Protein AF-A0A7C5NFP9-F1 (afdb_monomer_lite)

Sequence (170 aa):
MIGRCTIPLIIQGKKYKFQNGNITFTDIDNKNIRIDINKIAAQIKKENIIKKTFYLGTDKYGRSVLSRLLLGVRISLLVGLIAVFISLTIGIFLGAIAGYFGGRIDDIILLLINTVWSIPTLLLVFAIVLALGRGIGIIFLAVGLTMWVDVARVIRGQVMALKEIQFVEA

Foldseek 3Di:
DWDQDDDDDPPPDWDWDDDDQWTWGQDPVRDTDTDGPVVVVVVCVVPVRPGDTQPPFADVVRHRPVVVVVVVCVLVVVLVVLLVVLLLVLLLVLLLVLQPPDDPSVVVSVVVLVVLVVDDLVVQLVVQCVVVDDDSVSNSVSSSVSNSSVSNNVSNVVSNVVVVVPDVPD

Radius of gyration: 33.02 Å; chains: 1; bounding box: 56×36×99 Å

Structure (mmCIF, N/CA/C/O backbone):
data_AF-A0A7C5NFP9-F1
#
_entry.id   AF-A0A7C5NFP9-F1
#
loop_
_atom_site.group_PDB
_atom_site.id
_atom_site.type_symbol
_atom_site.label_atom_id
_atom_site.label_alt_id
_atom_site.label_comp_id
_atom_site.label_asym_id
_atom_site.label_entity_id
_atom_site.label_seq_id
_atom_site.pdbx_PDB_ins_code
_atom_site.Cartn_x
_atom_site.Cartn_y
_atom_site.Cartn_z
_atom_site.occupancy
_atom_site.B_iso_or_equiv
_atom_site.auth_seq_id
_atom_site.auth_comp_id
_atom_site.auth_asym_id
_atom_site.auth_atom_id
_atom_site.pdbx_PDB_model_num
ATOM 1 N N . MET A 1 1 ? 30.055 9.361 -19.401 1.00 37.78 1 MET A N 1
ATOM 2 C CA . MET A 1 1 ? 30.570 8.664 -20.603 1.00 37.78 1 MET A CA 1
ATOM 3 C C . MET A 1 1 ? 29.455 8.648 -21.648 1.00 37.78 1 MET A C 1
ATOM 5 O O . MET A 1 1 ? 28.465 7.955 -21.462 1.00 37.78 1 MET A O 1
ATOM 9 N N . ILE A 1 2 ? 29.524 9.516 -22.662 1.00 38.66 2 ILE A N 1
ATOM 10 C CA . ILE A 1 2 ? 28.433 9.741 -23.629 1.00 38.66 2 ILE A CA 1
ATOM 11 C C . ILE A 1 2 ? 28.505 8.639 -24.693 1.00 38.66 2 ILE A C 1
ATOM 13 O O . ILE A 1 2 ? 29.357 8.686 -25.580 1.00 38.66 2 ILE A O 1
ATOM 17 N N . GLY A 1 3 ? 27.652 7.621 -24.571 1.00 40.84 3 GLY A N 1
ATOM 18 C CA . GLY A 1 3 ? 27.597 6.499 -25.508 1.00 40.84 3 GLY A CA 1
ATOM 19 C C . GLY A 1 3 ? 27.142 6.958 -26.893 1.00 40.84 3 GLY A C 1
ATOM 20 O O . GLY A 1 3 ? 25.962 7.231 -27.105 1.00 40.84 3 GLY A O 1
ATOM 21 N N . ARG A 1 4 ? 28.080 7.056 -27.841 1.00 38.75 4 ARG A N 1
ATOM 22 C CA . ARG A 1 4 ? 27.772 7.232 -29.265 1.00 38.75 4 ARG A CA 1
ATOM 23 C C . ARG A 1 4 ? 27.335 5.877 -29.813 1.00 38.75 4 ARG A C 1
ATOM 25 O O . ARG A 1 4 ? 28.156 4.978 -29.953 1.00 38.75 4 ARG A O 1
ATOM 32 N N . CYS A 1 5 ? 26.047 5.722 -30.093 1.00 39.56 5 CYS A N 1
ATOM 33 C CA . CYS A 1 5 ? 25.535 4.527 -30.750 1.00 39.56 5 CYS A CA 1
ATOM 34 C C . CYS A 1 5 ? 25.706 4.697 -32.268 1.00 39.56 5 CYS A C 1
ATOM 36 O O . CYS A 1 5 ? 24.927 5.400 -32.908 1.00 39.56 5 CYS A O 1
ATOM 38 N N . THR A 1 6 ? 26.768 4.116 -32.828 1.00 42.84 6 THR A N 1
ATOM 39 C CA . THR A 1 6 ? 26.935 3.982 -34.281 1.00 42.84 6 THR A CA 1
ATOM 40 C C . THR A 1 6 ? 26.136 2.759 -34.718 1.00 42.84 6 THR A C 1
ATOM 42 O O . THR A 1 6 ? 26.490 1.636 -34.371 1.00 42.84 6 THR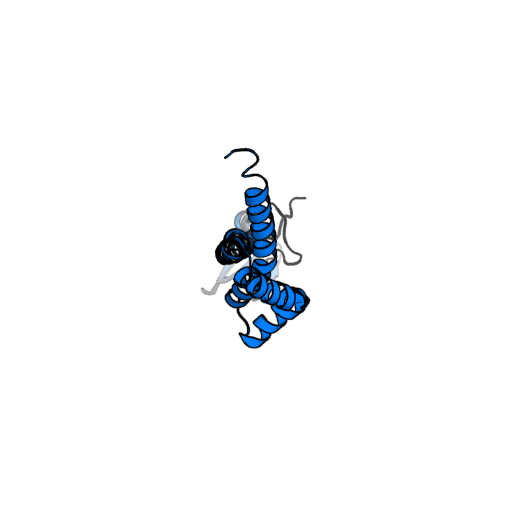 A O 1
ATOM 45 N N . ILE A 1 7 ? 25.034 2.966 -35.435 1.00 42.00 7 ILE A N 1
ATOM 46 C CA . ILE A 1 7 ? 24.223 1.874 -35.984 1.00 42.00 7 ILE A CA 1
ATOM 47 C C . ILE A 1 7 ? 24.984 1.290 -37.187 1.00 42.00 7 ILE A C 1
ATOM 49 O O . ILE A 1 7 ? 25.314 2.052 -38.099 1.00 42.00 7 ILE A O 1
ATOM 53 N N . PRO A 1 8 ? 25.288 -0.020 -37.233 1.00 36.53 8 PRO A N 1
ATOM 54 C CA . PRO A 1 8 ? 25.858 -0.627 -38.427 1.00 36.53 8 PRO A CA 1
ATOM 55 C C . PRO A 1 8 ? 24.784 -0.704 -39.522 1.00 36.53 8 PRO A C 1
ATOM 57 O O . PRO A 1 8 ? 23.728 -1.307 -39.333 1.00 36.53 8 PRO A O 1
ATOM 60 N N . LEU A 1 9 ? 25.055 -0.082 -40.671 1.00 44.88 9 LEU A N 1
ATOM 61 C CA . LEU A 1 9 ? 24.263 -0.238 -41.890 1.00 44.88 9 LEU A CA 1
ATOM 62 C C . LEU A 1 9 ? 24.316 -1.707 -42.339 1.00 44.88 9 LEU A C 1
ATOM 64 O O . LEU A 1 9 ? 25.336 -2.174 -42.842 1.00 44.88 9 LEU A O 1
ATOM 68 N N . ILE A 1 10 ? 23.211 -2.434 -42.182 1.00 40.53 10 ILE A N 1
ATOM 69 C CA . ILE A 1 10 ? 23.021 -3.749 -42.799 1.00 40.53 10 ILE A CA 1
ATOM 70 C C . ILE A 1 10 ? 22.488 -3.504 -44.216 1.00 40.53 10 ILE A C 1
ATOM 72 O O . ILE A 1 10 ? 21.288 -3.347 -44.419 1.00 40.53 10 ILE A O 1
ATOM 76 N N . ILE A 1 11 ? 23.385 -3.443 -45.203 1.00 47.38 11 ILE A N 1
ATOM 77 C CA . ILE A 1 11 ? 23.026 -3.457 -46.630 1.00 47.38 11 ILE A CA 1
ATOM 78 C C . ILE A 1 11 ? 23.101 -4.914 -47.104 1.00 47.38 11 ILE A C 1
ATOM 80 O O . ILE A 1 11 ? 24.117 -5.366 -47.624 1.00 47.38 11 ILE A O 1
ATOM 84 N N . GLN A 1 12 ? 22.036 -5.680 -46.879 1.00 38.38 12 GLN A N 1
ATOM 85 C CA . GLN A 1 12 ? 21.881 -7.035 -47.416 1.00 38.38 12 GLN A CA 1
ATOM 86 C C . GLN A 1 12 ? 21.134 -6.952 -48.757 1.00 38.38 12 GLN A C 1
ATOM 88 O O . GLN A 1 12 ? 19.958 -6.601 -48.773 1.00 38.38 12 GLN A O 1
ATOM 93 N N . GLY A 1 13 ? 21.806 -7.257 -49.879 1.00 39.75 13 GLY A N 1
ATOM 94 C CA . GLY A 1 13 ? 21.113 -7.652 -51.120 1.00 39.75 13 GLY A CA 1
ATOM 95 C C . GLY A 1 13 ? 21.582 -7.088 -52.472 1.00 39.75 13 GLY A C 1
ATOM 96 O O . GLY A 1 13 ? 21.073 -7.547 -53.490 1.00 39.75 13 GLY A O 1
ATOM 97 N N . LYS A 1 14 ? 22.534 -6.146 -52.563 1.00 45.31 14 LYS A N 1
ATOM 98 C CA . LYS A 1 14 ? 22.992 -5.614 -53.872 1.00 45.31 14 LYS A CA 1
ATOM 99 C C . LYS A 1 14 ? 24.384 -6.138 -54.255 1.00 45.31 14 LYS A C 1
ATOM 101 O O . LYS A 1 14 ? 25.349 -5.899 -53.537 1.00 45.31 14 LYS A O 1
ATOM 106 N N . LYS A 1 15 ? 24.491 -6.837 -55.398 1.00 40.06 15 LYS A N 1
ATOM 107 C CA . LYS A 1 15 ? 25.769 -7.273 -55.999 1.00 40.06 15 LYS A CA 1
ATOM 108 C C . LYS A 1 15 ? 26.547 -6.045 -56.485 1.00 40.06 15 LYS A C 1
ATOM 110 O O . LYS A 1 15 ? 26.137 -5.408 -57.448 1.00 40.06 15 LYS A O 1
ATOM 115 N N . TYR A 1 16 ? 27.664 -5.723 -55.839 1.00 49.72 16 TYR A N 1
ATOM 116 C CA . TYR A 1 16 ? 28.565 -4.644 -56.250 1.00 49.72 16 TYR A CA 1
ATOM 117 C C . TYR A 1 16 ? 29.795 -5.228 -56.958 1.00 49.72 16 TYR A C 1
ATOM 119 O O . TYR A 1 16 ? 30.395 -6.189 -56.479 1.00 49.72 16 TYR A O 1
ATOM 127 N N . LYS A 1 17 ? 30.181 -4.659 -58.107 1.00 43.09 17 LYS A N 1
ATOM 128 C CA . LYS A 1 17 ? 31.474 -4.941 -58.751 1.00 43.09 17 LYS A CA 1
ATOM 129 C C . LYS A 1 17 ? 32.427 -3.788 -58.452 1.00 43.09 17 LYS A C 1
ATOM 131 O O . LYS A 1 17 ? 32.091 -2.630 -58.691 1.00 43.09 17 LYS A O 1
ATOM 136 N N . PHE A 1 18 ? 33.594 -4.120 -57.911 1.00 42.31 18 PHE A N 1
ATOM 137 C CA . PHE A 1 18 ? 34.644 -3.166 -57.570 1.00 42.31 18 PHE A CA 1
ATOM 138 C C . PHE A 1 18 ? 35.712 -3.197 -58.669 1.00 42.31 18 PHE A C 1
ATOM 140 O O . PHE A 1 18 ? 36.353 -4.227 -58.867 1.00 42.31 18 PHE A O 1
ATOM 147 N N . GLN A 1 19 ? 35.890 -2.098 -59.401 1.00 43.91 19 GLN A N 1
ATOM 148 C CA . GLN A 1 19 ? 36.984 -1.940 -60.367 1.00 43.91 19 GLN A CA 1
ATOM 149 C C . GLN A 1 19 ? 37.530 -0.510 -60.298 1.00 43.91 19 GLN A C 1
ATOM 151 O O . GLN A 1 19 ? 36.766 0.449 -60.388 1.00 43.91 19 GLN A O 1
ATOM 156 N N . ASN A 1 20 ? 38.852 -0.385 -60.127 1.00 37.66 20 ASN A N 1
ATOM 157 C CA . ASN A 1 20 ? 39.627 0.864 -60.182 1.00 37.66 20 ASN A CA 1
ATOM 158 C C . ASN A 1 20 ? 38.979 2.083 -59.492 1.00 37.66 20 ASN A C 1
ATOM 160 O O . ASN A 1 20 ? 38.820 3.136 -60.100 1.00 37.66 20 ASN A O 1
ATOM 164 N N . GLY A 1 21 ? 38.602 1.949 -58.216 1.00 50.16 21 GLY A N 1
ATOM 165 C CA . GLY A 1 21 ? 38.171 3.095 -57.402 1.00 50.16 21 GLY A CA 1
ATOM 166 C C . GLY A 1 21 ? 36.740 3.591 -57.646 1.00 50.16 21 GLY A C 1
ATOM 167 O O . GLY A 1 21 ? 36.345 4.576 -57.028 1.00 50.16 21 GLY A O 1
ATOM 168 N N . ASN A 1 22 ? 35.945 2.890 -58.463 1.00 42.41 22 ASN A N 1
ATOM 169 C CA . ASN A 1 22 ? 34.547 3.224 -58.741 1.00 42.41 22 ASN A CA 1
ATOM 170 C C . ASN A 1 22 ? 33.619 2.050 -58.407 1.00 42.41 22 ASN A C 1
ATOM 172 O O . ASN A 1 22 ? 33.914 0.898 -58.734 1.00 42.41 22 ASN A O 1
ATOM 176 N N . ILE A 1 23 ? 32.471 2.340 -57.783 1.00 53.09 23 ILE A N 1
ATOM 177 C CA . ILE A 1 23 ? 31.431 1.337 -57.517 1.00 53.09 23 ILE A CA 1
ATOM 178 C C . ILE A 1 23 ? 30.304 1.547 -58.527 1.00 53.09 23 ILE A C 1
ATOM 180 O O . ILE A 1 23 ? 29.739 2.635 -58.627 1.00 53.09 23 ILE A O 1
ATOM 184 N N . THR A 1 24 ? 29.999 0.509 -59.305 1.00 50.03 24 THR A N 1
ATOM 185 C CA . THR A 1 24 ? 28.848 0.504 -60.219 1.00 50.03 24 THR A CA 1
ATOM 186 C C . THR A 1 24 ? 27.686 -0.203 -59.534 1.00 50.03 24 THR A C 1
ATOM 188 O O . THR A 1 24 ? 27.804 -1.376 -59.177 1.00 50.03 24 THR A O 1
ATOM 191 N N . PHE A 1 25 ? 26.574 0.507 -59.341 1.00 54.28 25 PHE A N 1
ATOM 192 C CA . PHE A 1 25 ? 25.314 -0.068 -58.869 1.00 54.28 25 PHE A CA 1
ATOM 193 C C . PHE A 1 25 ? 24.312 -0.085 -60.026 1.00 54.28 25 PHE A C 1
ATOM 195 O O . PHE A 1 25 ? 24.196 0.893 -60.763 1.00 54.28 25 PHE A O 1
ATOM 202 N N . THR A 1 26 ? 23.601 -1.198 -60.189 1.00 48.47 26 THR A N 1
ATOM 203 C CA . THR A 1 26 ? 22.470 -1.315 -61.116 1.00 48.47 26 THR A CA 1
ATOM 204 C C . THR A 1 26 ? 21.204 -0.920 -60.365 1.00 48.47 26 THR A C 1
ATOM 206 O O . THR A 1 26 ? 20.877 -1.515 -59.334 1.00 48.47 26 THR A O 1
ATOM 209 N N . ASP A 1 27 ? 20.546 0.138 -60.833 1.00 50.22 27 ASP A N 1
ATOM 210 C CA . ASP A 1 27 ? 19.257 0.579 -60.301 1.00 50.22 27 ASP A CA 1
ATOM 211 C C . ASP A 1 27 ? 18.111 -0.306 -60.824 1.00 50.22 27 ASP A C 1
ATOM 213 O O . ASP A 1 27 ? 18.296 -1.060 -61.782 1.00 50.22 27 ASP A O 1
ATOM 217 N N . ILE A 1 28 ? 16.930 -0.210 -60.213 1.00 57.16 28 ILE A N 1
ATOM 218 C CA . ILE A 1 28 ? 15.723 -0.975 -60.585 1.00 57.16 28 ILE A CA 1
ATOM 219 C C . ILE A 1 28 ? 15.276 -0.634 -62.026 1.00 57.16 28 ILE A C 1
ATOM 221 O O . ILE A 1 28 ? 14.697 -1.476 -62.706 1.00 57.16 28 ILE A O 1
ATOM 225 N N . ASP A 1 29 ? 15.677 0.540 -62.532 1.00 56.62 29 ASP A N 1
ATOM 226 C CA . ASP A 1 29 ? 15.489 1.006 -63.917 1.00 56.62 29 ASP A CA 1
ATOM 227 C C . ASP A 1 29 ? 16.642 0.629 -64.877 1.00 56.62 29 ASP A C 1
ATOM 229 O O . ASP A 1 29 ? 16.779 1.188 -65.965 1.00 56.62 29 ASP A O 1
ATOM 233 N N . ASN A 1 30 ? 17.518 -0.302 -64.477 1.00 50.41 30 ASN A N 1
ATOM 234 C CA . ASN A 1 30 ? 18.603 -0.867 -65.291 1.00 50.41 30 ASN A CA 1
ATOM 235 C C . ASN A 1 30 ? 19.587 0.167 -65.894 1.00 50.41 30 ASN A C 1
ATOM 237 O O . ASN A 1 30 ? 20.197 -0.058 -66.943 1.00 50.41 30 ASN A O 1
ATOM 241 N N . LYS A 1 31 ? 19.776 1.313 -65.227 1.00 50.16 31 LYS A N 1
ATOM 242 C CA . LYS A 1 31 ? 20.725 2.365 -65.626 1.00 50.16 31 LYS A CA 1
ATOM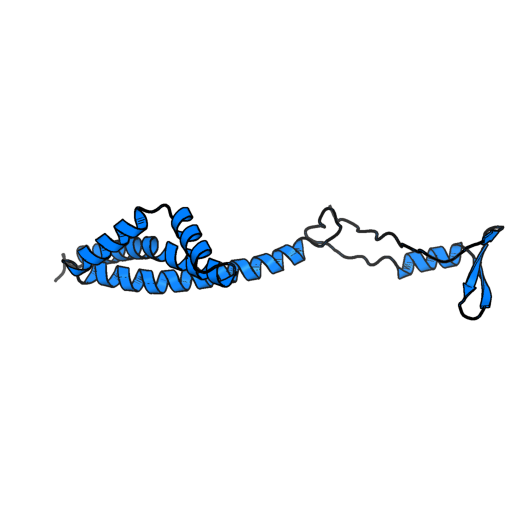 243 C C . LYS A 1 31 ? 22.021 2.237 -64.816 1.00 50.16 31 LYS A C 1
ATOM 245 O O . LYS A 1 31 ? 21.996 2.221 -63.588 1.00 50.16 31 LYS A O 1
ATOM 250 N N . ASN A 1 32 ? 23.164 2.133 -65.500 1.00 51.94 32 ASN A N 1
ATOM 251 C CA . ASN A 1 32 ? 24.480 1.999 -64.862 1.00 51.94 32 ASN A CA 1
ATOM 252 C C . ASN A 1 32 ? 25.017 3.368 -64.432 1.00 51.94 32 ASN A C 1
ATOM 254 O O . ASN A 1 32 ? 25.484 4.143 -65.268 1.00 51.94 32 ASN A O 1
ATOM 258 N N . ILE A 1 33 ? 24.987 3.655 -63.131 1.00 57.28 33 ILE A N 1
ATOM 259 C CA . ILE A 1 33 ? 25.518 4.903 -62.576 1.00 57.28 33 ILE A CA 1
ATOM 260 C C . ILE A 1 33 ? 26.899 4.619 -61.974 1.00 57.28 33 ILE A C 1
ATOM 262 O O . ILE A 1 33 ? 27.054 3.771 -61.093 1.00 57.28 33 ILE A O 1
ATOM 266 N N . ARG A 1 34 ? 27.921 5.315 -62.485 1.00 53.75 34 ARG A N 1
ATOM 267 C CA . ARG A 1 34 ? 29.295 5.304 -61.962 1.00 53.75 34 ARG A CA 1
ATOM 268 C C . ARG A 1 34 ? 29.434 6.482 -61.006 1.00 53.75 34 ARG A C 1
ATOM 270 O O . ARG A 1 34 ? 29.321 7.623 -61.442 1.00 53.75 34 ARG A O 1
ATOM 277 N N . ILE A 1 35 ? 29.638 6.214 -59.720 1.00 58.31 35 ILE A N 1
ATOM 278 C CA . ILE A 1 35 ? 29.806 7.264 -58.712 1.00 58.31 35 ILE A CA 1
ATOM 279 C C . ILE A 1 35 ? 31.122 7.017 -57.976 1.00 58.31 35 ILE A C 1
ATOM 281 O O . ILE A 1 35 ? 31.372 5.910 -57.493 1.00 58.31 35 ILE A O 1
ATOM 285 N N . ASP A 1 36 ? 31.944 8.061 -57.897 1.00 55.56 36 ASP A N 1
ATOM 286 C CA . ASP A 1 36 ? 33.183 8.093 -57.123 1.00 55.56 36 ASP A CA 1
ATOM 287 C C . ASP A 1 36 ? 32.938 7.719 -55.653 1.00 55.56 36 ASP A C 1
ATOM 289 O O . ASP A 1 36 ? 32.069 8.289 -54.978 1.00 55.56 36 ASP A O 1
ATOM 293 N N . ILE A 1 37 ? 33.762 6.806 -55.130 1.00 57.41 37 ILE A N 1
ATOM 294 C CA . ILE A 1 37 ? 33.688 6.290 -53.750 1.00 57.41 37 ILE A CA 1
ATOM 295 C C . ILE A 1 37 ? 33.745 7.426 -52.721 1.00 57.41 37 ILE A C 1
ATOM 297 O O . ILE A 1 37 ? 33.044 7.390 -51.708 1.00 57.41 37 ILE A O 1
ATOM 301 N N . ASN A 1 38 ? 34.514 8.477 -53.011 1.00 58.78 38 ASN A N 1
ATOM 302 C CA . ASN A 1 38 ? 34.683 9.624 -52.121 1.00 58.78 38 ASN A CA 1
ATOM 303 C C . ASN A 1 38 ? 33.391 10.439 -51.951 1.00 58.78 38 ASN A C 1
ATOM 305 O O . ASN A 1 38 ? 33.126 10.957 -50.865 1.00 58.78 38 ASN A O 1
ATOM 309 N N . LYS A 1 39 ? 32.549 10.515 -52.992 1.00 60.28 39 LYS A N 1
ATOM 310 C CA . LYS A 1 39 ? 31.296 11.282 -52.964 1.00 60.28 39 LYS A CA 1
ATOM 311 C C . LYS A 1 39 ? 30.209 10.537 -52.186 1.00 60.28 39 LYS A C 1
ATOM 313 O O . LYS A 1 39 ? 29.524 11.139 -51.363 1.00 60.28 39 LYS A O 1
ATOM 318 N N . ILE A 1 40 ? 30.128 9.214 -52.358 1.00 61.78 40 ILE A N 1
ATOM 319 C CA . ILE A 1 40 ? 29.225 8.350 -51.581 1.00 61.78 40 ILE A CA 1
ATOM 320 C C . ILE A 1 40 ? 29.660 8.292 -50.111 1.00 61.78 40 ILE A C 1
ATOM 322 O O . ILE A 1 40 ? 28.823 8.431 -49.222 1.00 61.78 40 ILE A O 1
ATOM 326 N N . ALA A 1 41 ? 30.959 8.147 -49.833 1.00 60.75 41 ALA A N 1
ATOM 327 C CA . ALA A 1 41 ? 31.476 8.116 -48.464 1.00 60.75 41 ALA A CA 1
ATOM 328 C C . ALA A 1 41 ? 31.186 9.426 -47.709 1.00 60.75 41 ALA A C 1
ATOM 330 O O . ALA A 1 41 ? 30.787 9.396 -46.541 1.00 60.75 41 ALA A O 1
ATOM 331 N N . ALA A 1 42 ? 31.319 10.575 -48.381 1.00 60.03 42 ALA A N 1
ATOM 332 C CA . ALA A 1 42 ? 30.951 11.872 -47.821 1.00 60.03 42 ALA A CA 1
ATOM 333 C C . ALA A 1 42 ? 29.438 11.990 -47.563 1.00 60.03 42 ALA A C 1
ATOM 335 O O . ALA A 1 42 ? 29.032 12.521 -46.527 1.00 60.03 42 ALA A O 1
ATOM 336 N N . GLN A 1 43 ? 28.605 11.452 -48.459 1.00 60.62 43 GLN A N 1
ATOM 337 C CA . GLN A 1 43 ? 27.149 11.517 -48.339 1.00 60.62 43 GLN A CA 1
ATOM 338 C C . GLN A 1 43 ? 26.604 10.591 -47.242 1.00 60.62 43 GLN A C 1
ATOM 340 O O . GLN A 1 43 ? 25.813 11.030 -46.411 1.00 60.62 43 GLN A O 1
ATOM 345 N N . ILE A 1 44 ? 27.121 9.362 -47.122 1.00 62.44 44 ILE A N 1
ATOM 346 C CA . ILE A 1 44 ? 26.752 8.431 -46.042 1.00 62.44 44 ILE A CA 1
ATOM 347 C C . ILE A 1 44 ? 27.144 9.007 -44.676 1.00 62.44 44 ILE A C 1
ATOM 349 O O . ILE A 1 44 ? 26.355 8.949 -43.733 1.00 62.44 44 ILE A O 1
ATOM 353 N N . LYS A 1 45 ? 28.329 9.621 -44.560 1.00 58.09 45 LYS A N 1
ATOM 354 C CA . LYS A 1 45 ? 28.783 10.244 -43.307 1.00 58.09 45 LYS A CA 1
ATOM 355 C C . LYS A 1 45 ? 27.916 11.442 -42.895 1.00 58.09 45 LYS A C 1
ATOM 357 O O . LYS A 1 45 ? 27.789 11.704 -41.701 1.00 58.09 45 LYS A O 1
ATOM 362 N N . LYS A 1 46 ? 27.331 12.161 -43.860 1.00 58.22 46 LYS A N 1
ATOM 363 C CA . LYS A 1 46 ? 26.467 13.325 -43.611 1.00 58.22 46 LYS A CA 1
ATOM 364 C C . LYS A 1 46 ? 25.019 12.932 -43.302 1.00 58.22 46 LYS A C 1
ATOM 366 O O . LYS A 1 46 ? 24.419 13.540 -42.424 1.00 58.22 46 LYS A O 1
ATOM 371 N N . GLU A 1 47 ? 24.479 11.923 -43.983 1.00 58.34 47 GLU A N 1
ATOM 372 C CA . GLU A 1 47 ? 23.055 11.566 -43.899 1.00 58.34 47 GLU A CA 1
ATOM 373 C C . GLU A 1 47 ? 22.740 10.471 -42.862 1.00 58.34 47 GLU A C 1
ATOM 375 O O . GLU A 1 47 ? 21.645 10.470 -42.310 1.00 58.34 47 GLU A O 1
ATOM 380 N N . ASN A 1 48 ? 23.679 9.572 -42.526 1.00 57.31 48 ASN A N 1
ATOM 381 C CA . ASN A 1 48 ? 23.392 8.412 -41.658 1.00 57.31 48 ASN A CA 1
ATOM 382 C C . ASN A 1 48 ? 23.846 8.535 -40.191 1.00 57.31 48 ASN A C 1
ATOM 384 O O . ASN A 1 48 ? 23.661 7.599 -39.412 1.00 57.31 48 ASN A O 1
ATOM 388 N N . ILE A 1 49 ? 24.425 9.664 -39.763 1.00 56.41 49 ILE A N 1
ATOM 389 C CA . ILE A 1 49 ? 24.841 9.846 -38.360 1.00 56.41 49 ILE A CA 1
ATOM 390 C C . ILE A 1 49 ? 23.763 10.616 -37.594 1.00 56.41 49 ILE A C 1
ATOM 392 O O . ILE A 1 49 ? 23.869 11.820 -37.357 1.00 56.41 49 ILE A O 1
ATOM 396 N N . ILE A 1 50 ? 22.728 9.899 -37.157 1.00 60.19 50 ILE A N 1
ATOM 397 C CA . ILE A 1 50 ? 21.729 10.433 -36.226 1.00 60.19 50 ILE A CA 1
ATOM 398 C C . ILE A 1 50 ? 22.361 10.465 -34.828 1.00 60.19 50 ILE A C 1
ATOM 400 O O . ILE A 1 50 ? 22.433 9.453 -34.128 1.00 60.19 50 ILE A O 1
ATOM 404 N N . LYS A 1 51 ? 22.851 11.633 -34.400 1.00 57.53 51 LYS A N 1
ATOM 405 C CA . LYS A 1 51 ? 23.338 11.828 -33.027 1.00 57.53 51 LYS A CA 1
ATOM 406 C C . LYS A 1 51 ? 22.153 11.801 -32.060 1.00 57.53 51 LYS A C 1
ATOM 408 O O . LYS A 1 51 ? 21.472 12.805 -31.882 1.00 57.53 51 LYS A O 1
ATOM 413 N N . LYS A 1 52 ? 21.916 10.655 -31.418 1.00 63.38 52 LYS A N 1
ATOM 414 C CA . LYS A 1 52 ? 20.935 10.525 -30.334 1.00 63.38 52 LYS A CA 1
ATOM 415 C C . LYS A 1 52 ? 21.647 10.623 -28.987 1.00 63.38 52 LYS A C 1
ATOM 417 O O . LYS A 1 52 ? 22.498 9.797 -28.667 1.00 63.38 52 LYS A O 1
ATOM 422 N N . THR A 1 53 ? 21.327 11.656 -28.213 1.00 66.12 53 THR A N 1
ATOM 423 C CA . THR A 1 53 ? 21.897 11.865 -26.877 1.00 66.12 53 THR A CA 1
ATOM 424 C C . THR A 1 53 ? 21.158 10.992 -25.868 1.00 66.12 53 THR A C 1
ATOM 426 O O . THR A 1 53 ? 19.956 11.147 -25.661 1.00 66.12 53 THR A O 1
ATOM 429 N N . PHE A 1 54 ? 21.875 10.068 -25.229 1.00 69.06 54 PHE A N 1
ATOM 430 C CA . PHE A 1 54 ? 21.336 9.214 -24.173 1.00 69.06 54 PHE A CA 1
ATOM 431 C C . PHE A 1 54 ? 21.831 9.707 -22.810 1.00 69.06 54 PHE A C 1
ATOM 433 O O . PHE A 1 54 ? 22.957 9.409 -22.421 1.00 69.06 54 PHE A O 1
ATOM 440 N N . TYR A 1 55 ? 20.992 10.448 -22.080 1.00 69.06 55 TYR A N 1
ATOM 441 C CA . TYR A 1 55 ? 21.353 11.036 -20.779 1.00 69.06 55 TYR A CA 1
ATOM 442 C C . TYR A 1 55 ? 21.763 9.994 -19.725 1.00 69.06 55 TYR A C 1
ATOM 444 O O . TYR A 1 55 ? 22.760 10.182 -19.041 1.00 69.06 55 TYR A O 1
ATOM 452 N N . LEU A 1 56 ? 21.037 8.873 -19.636 1.00 75.62 56 LEU A N 1
ATOM 453 C CA . LEU A 1 56 ? 21.365 7.744 -18.746 1.00 75.62 56 LEU A CA 1
ATOM 454 C C . LEU A 1 56 ? 22.103 6.600 -19.466 1.00 75.62 56 LEU A C 1
ATOM 456 O O . LEU A 1 56 ? 22.221 5.500 -18.937 1.00 75.62 56 LEU A O 1
ATOM 460 N N . GLY A 1 57 ? 22.581 6.839 -20.690 1.00 77.94 57 GLY A N 1
ATOM 461 C CA . GLY A 1 57 ? 23.208 5.808 -21.512 1.00 77.94 57 GLY A CA 1
ATOM 462 C C . GLY A 1 57 ? 22.225 4.802 -22.125 1.00 77.94 57 GLY A C 1
ATOM 463 O O . GLY A 1 57 ? 20.997 4.977 -22.125 1.00 77.94 57 GLY A O 1
ATOM 464 N N . THR A 1 58 ? 22.800 3.755 -22.710 1.00 79.06 58 THR A N 1
ATOM 465 C CA . THR A 1 58 ? 22.088 2.681 -23.404 1.00 79.06 58 THR A CA 1
ATOM 466 C C . THR A 1 58 ? 22.320 1.343 -22.720 1.00 79.06 58 THR A C 1
ATOM 468 O O . THR A 1 58 ? 23.397 1.091 -22.190 1.00 79.06 58 THR A O 1
ATOM 471 N N . ASP A 1 59 ? 21.320 0.468 -22.784 1.00 79.88 59 ASP A N 1
ATOM 472 C CA . ASP A 1 59 ? 21.448 -0.943 -22.414 1.00 79.88 59 ASP A CA 1
ATOM 473 C C . ASP A 1 59 ? 22.492 -1.642 -23.317 1.00 79.88 59 ASP A C 1
ATOM 475 O O . ASP A 1 59 ? 22.875 -1.102 -24.361 1.00 79.88 59 ASP A O 1
ATOM 479 N N . LYS A 1 60 ? 22.896 -2.875 -22.981 1.00 73.50 60 LYS A N 1
ATOM 480 C CA . LYS A 1 60 ? 23.827 -3.707 -23.777 1.00 73.50 60 LYS A CA 1
ATOM 481 C C . LYS A 1 60 ? 23.386 -3.872 -25.240 1.00 73.50 60 LYS A C 1
ATOM 483 O O . LYS A 1 60 ? 24.201 -4.132 -26.115 1.00 73.50 60 LYS A O 1
ATOM 488 N N . TYR A 1 61 ? 22.095 -3.668 -25.497 1.00 73.50 61 TYR A N 1
ATOM 489 C CA . TYR A 1 61 ? 21.444 -3.740 -26.805 1.00 73.50 61 TYR A CA 1
ATOM 490 C C . TYR A 1 61 ? 21.178 -2.367 -27.458 1.00 73.50 61 TYR A C 1
ATOM 492 O O . TYR A 1 61 ? 20.357 -2.274 -28.366 1.00 73.50 61 TYR A O 1
ATOM 500 N N . GLY A 1 62 ? 21.779 -1.273 -26.974 1.00 71.69 62 GLY A N 1
ATOM 501 C CA . GLY A 1 62 ? 21.621 0.068 -27.564 1.00 71.69 62 GLY A CA 1
ATOM 502 C C . GLY A 1 62 ? 20.282 0.767 -27.267 1.00 71.69 62 GLY A C 1
ATOM 503 O O . GLY A 1 62 ? 20.006 1.840 -27.800 1.00 71.69 62 GLY A O 1
ATOM 504 N N . ARG A 1 63 ? 19.428 0.194 -26.406 1.00 77.88 63 ARG A N 1
ATOM 505 C CA . ARG A 1 63 ? 18.120 0.772 -26.033 1.00 77.88 63 ARG A CA 1
ATOM 506 C C . ARG A 1 63 ? 18.283 1.872 -24.979 1.00 77.88 63 ARG A C 1
ATOM 508 O O . ARG A 1 63 ? 19.059 1.706 -24.044 1.00 77.88 63 ARG A O 1
ATOM 515 N N . SER A 1 64 ? 17.518 2.963 -25.074 1.00 82.88 64 SER A N 1
ATOM 516 C CA . SER A 1 64 ? 17.561 4.061 -24.093 1.00 82.88 64 SER A CA 1
ATOM 517 C 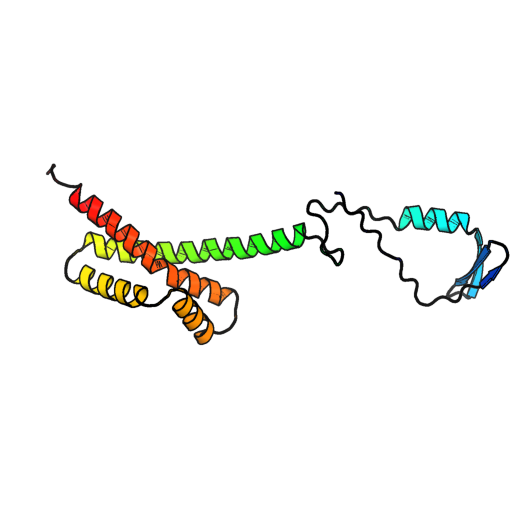C . SER A 1 64 ? 17.059 3.618 -22.716 1.00 82.88 64 SER A C 1
ATOM 519 O O . SER A 1 64 ? 15.873 3.308 -22.566 1.00 82.88 64 SER A O 1
ATOM 521 N N . VAL A 1 65 ? 17.927 3.663 -21.704 1.00 85.62 65 VAL A N 1
ATOM 522 C CA . VAL A 1 65 ? 17.572 3.315 -20.316 1.00 85.62 65 VAL A CA 1
ATOM 523 C C . VAL A 1 65 ? 16.625 4.356 -19.714 1.00 85.62 65 VAL A C 1
ATOM 525 O O . VAL A 1 65 ? 15.629 3.990 -19.096 1.00 85.62 65 VAL A O 1
ATOM 528 N N . LEU A 1 66 ? 16.866 5.646 -19.987 1.00 85.19 66 LEU A N 1
ATOM 529 C CA . LEU A 1 66 ? 16.035 6.750 -19.489 1.00 85.19 66 LEU A CA 1
ATOM 530 C C . LEU A 1 66 ? 14.548 6.576 -19.833 1.00 85.19 66 LEU A C 1
ATOM 532 O O . LEU A 1 66 ? 13.691 6.712 -18.969 1.00 85.19 66 LEU A O 1
ATOM 536 N N . SER A 1 67 ? 14.238 6.249 -21.090 1.00 85.75 67 SER A N 1
ATOM 537 C CA . SER A 1 67 ? 12.847 6.087 -21.532 1.00 85.75 67 SER A CA 1
ATOM 538 C C . SER A 1 67 ? 12.163 4.905 -20.837 1.00 85.75 67 SER A C 1
ATOM 540 O O . SER A 1 67 ? 11.017 5.029 -20.415 1.00 85.75 67 SER A O 1
ATOM 542 N N . ARG A 1 68 ? 12.877 3.786 -20.636 1.00 86.75 68 ARG A N 1
ATOM 543 C CA . ARG A 1 68 ? 12.350 2.621 -19.907 1.00 86.75 68 ARG A CA 1
ATOM 544 C C . ARG A 1 68 ? 12.074 2.960 -18.441 1.00 86.75 68 ARG A C 1
ATOM 546 O O . ARG A 1 68 ? 11.036 2.566 -17.919 1.00 86.75 68 ARG A O 1
ATOM 553 N N . LEU A 1 69 ? 12.977 3.703 -17.801 1.00 89.56 69 LEU A N 1
ATOM 554 C CA . LEU A 1 69 ? 12.810 4.134 -16.414 1.00 89.56 69 LEU A CA 1
ATOM 555 C C . LEU A 1 69 ? 11.620 5.079 -16.255 1.00 89.56 69 LEU A C 1
ATOM 557 O O . LEU A 1 69 ? 10.795 4.842 -15.385 1.00 89.56 69 LEU A O 1
ATOM 561 N N . LEU A 1 70 ? 11.476 6.090 -17.115 1.00 90.62 70 LEU A N 1
ATOM 562 C CA . LEU A 1 70 ? 10.336 7.013 -17.055 1.00 90.62 70 LEU A CA 1
ATOM 563 C C . LEU A 1 70 ? 8.993 6.287 -17.211 1.00 90.62 70 LEU A C 1
ATOM 565 O O . LEU A 1 70 ? 8.045 6.574 -16.479 1.00 90.62 70 LEU A O 1
ATOM 569 N N . LEU A 1 71 ? 8.922 5.311 -18.122 1.00 90.00 71 LEU A N 1
ATOM 570 C CA . LEU A 1 71 ? 7.730 4.479 -18.292 1.00 90.00 71 LEU A CA 1
ATOM 571 C C . LEU A 1 71 ? 7.457 3.606 -17.057 1.00 90.00 71 LEU A C 1
ATOM 573 O O . LEU A 1 71 ? 6.309 3.505 -16.630 1.00 90.00 71 LEU A O 1
ATOM 577 N N . GLY A 1 72 ? 8.498 3.021 -16.458 1.00 90.25 72 GLY A N 1
ATOM 578 C CA . GLY A 1 72 ? 8.375 2.219 -15.239 1.00 90.25 72 GLY A CA 1
ATOM 579 C C . GLY A 1 72 ? 7.939 3.041 -14.025 1.00 90.25 72 GLY A C 1
ATOM 580 O O . GLY A 1 72 ? 7.007 2.651 -13.329 1.00 90.25 72 GLY A O 1
ATOM 581 N N . VAL A 1 73 ? 8.552 4.210 -13.812 1.00 93.75 73 VAL A N 1
ATOM 582 C CA . VAL A 1 73 ? 8.239 5.113 -12.693 1.00 93.75 73 VAL A CA 1
ATOM 583 C C . VAL A 1 73 ? 6.778 5.537 -12.732 1.00 93.75 73 VAL A C 1
ATOM 585 O O . VAL A 1 73 ? 6.113 5.461 -11.707 1.00 93.75 73 VAL A O 1
ATOM 588 N N . ARG A 1 74 ? 6.244 5.923 -13.900 1.00 92.56 74 ARG A N 1
ATOM 589 C CA . ARG A 1 74 ? 4.834 6.324 -14.021 1.00 92.56 74 ARG A CA 1
ATOM 590 C C . ARG A 1 74 ? 3.885 5.234 -13.529 1.00 92.56 74 ARG A C 1
ATOM 592 O O . ARG A 1 74 ? 2.942 5.539 -12.805 1.00 92.56 74 ARG A O 1
ATOM 599 N N . ILE A 1 75 ? 4.131 3.985 -13.926 1.00 89.44 75 ILE A N 1
ATOM 600 C CA . ILE A 1 75 ? 3.297 2.854 -13.517 1.00 89.44 75 ILE A CA 1
ATOM 601 C C . ILE A 1 75 ? 3.460 2.643 -12.014 1.00 89.44 75 ILE A C 1
ATOM 603 O O . ILE A 1 75 ? 2.473 2.770 -11.300 1.00 89.44 75 ILE A O 1
ATOM 607 N N . SER A 1 76 ? 4.686 2.423 -11.525 1.00 90.31 76 SER A N 1
ATOM 608 C CA . SER A 1 76 ? 4.978 2.155 -10.107 1.00 90.31 76 SER A CA 1
ATOM 609 C C . SER A 1 76 ? 4.453 3.233 -9.156 1.00 90.31 76 SER A C 1
ATOM 611 O O . SER A 1 76 ? 3.966 2.915 -8.074 1.00 90.31 76 SER A O 1
ATOM 613 N N . LEU A 1 77 ? 4.520 4.505 -9.554 1.00 92.00 77 LEU A N 1
ATOM 614 C CA . LEU A 1 77 ? 4.050 5.619 -8.735 1.00 92.00 77 LEU A CA 1
ATOM 615 C C . LEU A 1 77 ? 2.521 5.649 -8.651 1.00 92.00 77 LEU A C 1
ATOM 617 O O . LEU A 1 77 ? 1.978 5.827 -7.565 1.00 92.00 77 LEU A O 1
ATOM 621 N N . LEU A 1 78 ? 1.827 5.403 -9.770 1.00 90.75 78 LEU A N 1
ATOM 622 C CA . LEU A 1 78 ? 0.369 5.247 -9.774 1.00 90.75 78 LEU A CA 1
ATOM 623 C C . LEU A 1 78 ? -0.069 4.055 -8.915 1.00 90.75 78 LEU A C 1
ATOM 625 O O . LEU A 1 78 ? -1.045 4.174 -8.179 1.00 90.75 78 LEU A O 1
ATOM 629 N N . VAL A 1 79 ? 0.675 2.942 -8.964 1.00 88.19 79 VAL A N 1
ATOM 630 C CA . VAL A 1 79 ? 0.414 1.764 -8.120 1.00 88.19 79 VAL A CA 1
ATOM 631 C C . VAL A 1 79 ? 0.440 2.132 -6.644 1.00 88.19 79 VAL A C 1
ATOM 633 O O . VAL A 1 79 ? -0.533 1.899 -5.930 1.00 88.19 79 VAL A O 1
ATOM 636 N N . GLY A 1 80 ? 1.565 2.692 -6.191 1.00 90.31 80 GLY A N 1
ATOM 637 C CA . GLY A 1 80 ? 1.770 3.013 -4.785 1.00 90.31 80 GLY A CA 1
ATOM 638 C C . GLY A 1 80 ? 0.752 4.033 -4.294 1.00 90.31 80 GLY A C 1
ATOM 639 O O . GLY A 1 80 ? 0.165 3.844 -3.235 1.00 90.31 80 GLY A O 1
ATOM 640 N N . LEU A 1 81 ? 0.478 5.066 -5.097 1.00 92.88 81 LEU A N 1
ATOM 641 C CA . LEU A 1 81 ? -0.473 6.115 -4.742 1.00 92.88 81 LEU A CA 1
ATOM 642 C C . LEU A 1 81 ? -1.887 5.558 -4.517 1.00 92.88 81 LEU A C 1
ATOM 644 O O . LEU A 1 81 ? -2.497 5.837 -3.489 1.00 92.88 81 LEU A O 1
ATOM 648 N N . ILE A 1 82 ? -2.397 4.747 -5.450 1.00 91.56 82 ILE A N 1
ATOM 649 C CA . ILE A 1 82 ? -3.752 4.183 -5.358 1.00 91.56 82 ILE A CA 1
ATOM 650 C C . ILE A 1 82 ? -3.844 3.175 -4.207 1.00 91.56 82 ILE A C 1
ATOM 652 O O . ILE A 1 82 ? -4.803 3.211 -3.436 1.00 91.56 82 ILE A O 1
ATOM 656 N N . ALA A 1 83 ? -2.845 2.299 -4.056 1.00 91.00 83 ALA A N 1
ATOM 657 C CA . ALA A 1 83 ? -2.822 1.308 -2.982 1.00 91.00 83 ALA A CA 1
ATOM 658 C C . ALA A 1 83 ? -2.805 1.969 -1.594 1.00 91.00 83 ALA A C 1
ATOM 660 O O . ALA A 1 83 ? -3.576 1.580 -0.715 1.00 91.00 83 ALA A O 1
ATOM 661 N N . VAL A 1 84 ? -1.972 3.000 -1.411 1.00 92.62 84 VAL A N 1
ATOM 662 C CA . VAL A 1 84 ? -1.898 3.770 -0.162 1.00 92.62 84 VAL A CA 1
ATOM 663 C C . VAL A 1 84 ? -3.194 4.529 0.089 1.00 92.62 84 VAL A C 1
ATOM 665 O O . VAL A 1 84 ? -3.664 4.538 1.220 1.00 92.62 84 VAL A O 1
ATOM 668 N N . PHE A 1 85 ? -3.809 5.115 -0.940 1.00 94.06 85 PHE A N 1
ATOM 669 C CA . PHE A 1 85 ? -5.081 5.819 -0.791 1.00 94.06 85 PHE A CA 1
ATOM 670 C C . PHE A 1 85 ? -6.184 4.896 -0.252 1.00 94.06 85 PHE A C 1
ATOM 672 O O . PHE A 1 85 ? -6.816 5.220 0.749 1.00 94.06 85 PHE A O 1
ATOM 679 N N . ILE A 1 86 ? -6.349 3.709 -0.847 1.00 91.31 86 ILE A N 1
ATOM 680 C CA . ILE A 1 86 ? -7.325 2.703 -0.394 1.00 91.31 86 ILE A CA 1
ATOM 681 C C . ILE A 1 86 ? -7.011 2.243 1.036 1.00 91.31 86 ILE A C 1
ATOM 683 O O . ILE A 1 86 ? -7.901 2.190 1.886 1.00 91.31 86 ILE A O 1
ATOM 687 N N . SER A 1 87 ? -5.738 1.940 1.307 1.00 93.75 87 SER A N 1
ATOM 688 C CA . SER A 1 87 ? -5.267 1.510 2.626 1.00 93.75 87 SER A CA 1
ATOM 689 C C . SER A 1 87 ? -5.534 2.562 3.706 1.00 93.75 87 SER A C 1
ATOM 691 O O . SER A 1 87 ? -6.026 2.228 4.781 1.00 93.75 87 SER A O 1
ATOM 693 N N . LEU A 1 88 ? -5.285 3.842 3.410 1.00 94.19 88 LEU A N 1
ATOM 694 C CA . LEU A 1 88 ? -5.561 4.955 4.316 1.00 94.19 88 LEU A CA 1
ATOM 695 C C . LEU A 1 88 ? -7.053 5.102 4.583 1.00 94.19 88 LEU A C 1
ATOM 697 O O . LEU A 1 88 ? -7.437 5.217 5.740 1.00 94.19 88 LEU A O 1
ATOM 701 N N . THR A 1 89 ? -7.900 5.067 3.552 1.00 94.62 89 THR A N 1
ATOM 702 C CA . THR A 1 89 ? -9.352 5.182 3.742 1.00 94.62 89 THR A CA 1
ATOM 703 C C . THR A 1 89 ? -9.878 4.087 4.672 1.00 94.62 89 THR A C 1
ATOM 705 O O . THR A 1 89 ? -10.584 4.386 5.632 1.00 94.62 89 THR A O 1
ATOM 708 N N . ILE A 1 90 ? -9.494 2.831 4.430 1.00 93.62 90 ILE A N 1
ATOM 709 C CA . ILE A 1 90 ? -9.937 1.681 5.232 1.00 93.62 90 ILE A CA 1
ATOM 710 C C . ILE A 1 90 ? -9.318 1.722 6.636 1.00 93.62 90 ILE A C 1
ATOM 712 O O . ILE A 1 90 ? -10.023 1.571 7.634 1.00 93.62 90 ILE A O 1
ATOM 716 N N . GLY A 1 91 ? -8.007 1.952 6.721 1.00 93.44 91 GLY A N 1
ATOM 717 C CA . GLY A 1 91 ? -7.253 1.939 7.969 1.00 93.44 91 GLY A CA 1
ATOM 718 C C . GLY A 1 91 ? -7.637 3.076 8.911 1.00 93.44 91 GLY A C 1
ATOM 719 O O . GLY A 1 91 ? -7.821 2.840 10.101 1.00 93.44 91 GLY A O 1
ATOM 720 N N . ILE A 1 92 ? -7.834 4.292 8.393 1.00 94.31 92 ILE A N 1
ATOM 721 C CA . ILE A 1 92 ? -8.308 5.428 9.194 1.00 94.31 92 ILE A CA 1
ATOM 722 C C . ILE A 1 92 ? -9.725 5.157 9.695 1.00 94.31 92 ILE A C 1
ATOM 724 O O . ILE A 1 92 ? -9.988 5.366 10.873 1.00 94.31 92 ILE A O 1
ATOM 728 N N . PHE A 1 93 ? -10.622 4.658 8.841 1.00 93.38 93 PHE A N 1
ATOM 729 C CA . PHE A 1 93 ? -12.007 4.398 9.232 1.00 93.38 93 PHE A CA 1
ATOM 730 C C . PHE A 1 93 ? -12.102 3.341 10.343 1.00 93.38 93 PHE A C 1
ATOM 732 O O . PHE A 1 93 ? -12.683 3.598 11.395 1.00 93.38 93 PHE A O 1
ATOM 739 N N . LEU A 1 94 ? -11.467 2.179 10.157 1.00 91.19 94 LEU A N 1
ATOM 740 C CA . LEU A 1 94 ? -11.458 1.101 11.155 1.00 91.19 94 LEU A CA 1
ATOM 741 C C . LEU A 1 94 ? -10.674 1.481 12.417 1.00 91.19 94 LEU A C 1
ATOM 743 O O . LEU A 1 94 ? -11.135 1.217 13.527 1.00 91.19 94 LEU A O 1
ATOM 747 N N . GLY A 1 95 ? -9.511 2.120 12.262 1.00 91.12 95 GLY A N 1
ATOM 748 C CA . GLY A 1 95 ? -8.668 2.553 13.377 1.00 91.12 95 GLY A CA 1
ATOM 749 C C . GLY A 1 95 ? -9.329 3.633 14.234 1.00 91.12 95 GLY A C 1
ATOM 750 O O . GLY A 1 95 ? -9.243 3.575 15.460 1.00 91.12 95 GLY A O 1
ATOM 751 N N . ALA A 1 96 ? -10.040 4.578 13.611 1.00 90.56 96 ALA A N 1
ATOM 752 C CA . ALA A 1 96 ? -10.787 5.609 14.324 1.00 90.56 96 ALA A CA 1
ATOM 753 C C . ALA A 1 96 ? -11.980 5.026 15.089 1.00 90.56 96 ALA A C 1
ATOM 755 O O . ALA A 1 96 ? -12.177 5.380 16.248 1.00 90.56 96 ALA A O 1
ATOM 756 N N . ILE A 1 97 ? -12.736 4.097 14.489 1.00 89.25 97 ILE A N 1
ATOM 757 C CA . ILE A 1 97 ? -13.854 3.421 15.169 1.00 89.25 97 ILE A CA 1
ATOM 758 C C . ILE A 1 97 ? -13.352 2.635 16.386 1.00 89.25 97 ILE A C 1
ATOM 760 O O . ILE A 1 97 ? -13.921 2.766 17.470 1.00 89.25 97 ILE A O 1
ATOM 764 N N . ALA A 1 98 ? -12.269 1.869 16.224 1.00 88.50 98 ALA A N 1
ATOM 765 C CA . ALA A 1 98 ? -11.653 1.102 17.305 1.00 88.50 98 ALA A CA 1
ATOM 766 C C . ALA A 1 98 ? -11.152 2.002 18.447 1.00 88.50 98 ALA A C 1
ATOM 768 O O . ALA A 1 98 ? -11.442 1.747 19.615 1.00 88.50 98 ALA A O 1
ATOM 769 N N . GLY A 1 99 ? -10.449 3.090 18.113 1.00 85.50 99 GLY A N 1
ATOM 770 C CA . GLY A 1 99 ? -9.917 4.029 19.102 1.00 85.50 99 GLY A CA 1
ATOM 771 C C . GLY A 1 99 ? -10.987 4.871 19.809 1.00 85.50 99 GLY A C 1
ATOM 772 O O . GLY A 1 99 ? -10.830 5.180 20.989 1.00 85.50 99 GLY A O 1
ATOM 773 N N . TYR A 1 100 ? -12.074 5.235 19.117 1.00 85.81 100 TYR A N 1
ATOM 774 C CA . TYR A 1 100 ? -13.116 6.113 19.659 1.00 85.81 100 TYR A CA 1
ATOM 775 C C . TYR A 1 100 ? -14.084 5.377 20.590 1.00 85.81 100 TYR A C 1
ATOM 777 O O . TYR A 1 100 ? -14.224 5.748 21.758 1.00 85.81 100 TYR A O 1
ATOM 785 N N . PHE A 1 101 ? -14.746 4.327 20.089 1.00 82.50 101 PHE A N 1
ATOM 786 C CA . PHE A 1 101 ? -15.814 3.656 20.836 1.00 82.50 101 PHE A CA 1
ATOM 787 C C . PHE A 1 101 ? -15.272 2.877 22.037 1.00 82.50 101 PHE A C 1
ATOM 789 O O . PHE A 1 101 ? -15.914 2.858 23.088 1.00 82.50 101 PHE A O 1
ATOM 796 N N . GLY A 1 102 ? -14.080 2.281 21.917 1.00 77.12 102 GLY A N 1
ATOM 797 C CA . GLY A 1 102 ? -13.541 1.383 22.939 1.00 77.12 102 GLY A CA 1
ATOM 798 C C . GLY A 1 102 ? -14.473 0.197 23.259 1.00 77.12 102 GLY A C 1
ATOM 799 O O . GLY A 1 102 ? -15.571 0.051 22.716 1.00 77.12 102 GLY A O 1
ATOM 800 N N . GLY A 1 103 ? -14.035 -0.698 24.146 1.00 84.94 103 GLY A N 1
ATOM 801 C CA . GLY A 1 103 ? -14.847 -1.834 24.604 1.00 84.94 103 GLY A CA 1
ATOM 802 C C . GLY A 1 103 ? -15.032 -2.935 23.550 1.00 84.94 103 GLY A C 1
ATOM 803 O O . GLY A 1 103 ? -14.122 -3.233 22.786 1.00 84.94 103 GLY A O 1
ATOM 804 N N . ARG A 1 104 ? -16.224 -3.551 23.485 1.00 85.12 104 ARG A N 1
ATOM 805 C CA . ARG A 1 104 ? -16.451 -4.782 22.690 1.00 85.12 104 ARG A CA 1
ATOM 806 C C . ARG A 1 104 ? -16.216 -4.615 21.183 1.00 85.12 104 ARG A C 1
ATOM 808 O O . ARG A 1 104 ? -15.887 -5.587 20.512 1.00 85.12 104 ARG A O 1
ATOM 815 N N . ILE A 1 105 ? -16.425 -3.411 20.643 1.00 85.81 105 ILE A N 1
ATOM 816 C CA . ILE A 1 105 ? -16.178 -3.118 19.220 1.00 85.81 105 ILE A CA 1
ATOM 817 C C . ILE A 1 105 ? -14.670 -3.074 18.951 1.00 85.81 105 ILE A C 1
ATOM 819 O O . ILE A 1 105 ? -14.217 -3.621 17.946 1.00 85.81 105 ILE A O 1
ATOM 823 N N . ASP A 1 106 ? -13.897 -2.485 19.867 1.00 88.56 106 ASP A N 1
ATOM 824 C CA . ASP A 1 106 ? -12.435 -2.486 19.797 1.00 88.56 106 ASP A CA 1
ATOM 825 C C . ASP A 1 106 ? -11.890 -3.918 19.862 1.00 88.56 106 ASP A C 1
ATOM 827 O O . ASP A 1 106 ? -11.093 -4.290 19.010 1.00 88.56 106 ASP A O 1
ATOM 831 N N . ASP A 1 107 ? -12.401 -4.763 20.766 1.00 89.94 107 ASP A N 1
ATOM 832 C CA . ASP A 1 107 ? -11.971 -6.166 20.889 1.00 89.94 107 ASP A CA 1
ATOM 833 C C . ASP A 1 107 ? -12.151 -6.963 19.584 1.00 89.94 107 ASP A C 1
ATOM 835 O O . ASP A 1 107 ? -11.263 -7.717 19.181 1.00 89.94 107 ASP A O 1
ATOM 839 N N . ILE A 1 108 ? -13.282 -6.782 18.888 1.00 91.88 108 ILE A N 1
ATOM 840 C CA . ILE A 1 108 ? -13.556 -7.456 17.607 1.00 91.88 108 ILE A CA 1
ATOM 841 C C . ILE A 1 108 ? -12.608 -6.951 16.512 1.00 91.88 108 ILE A C 1
ATOM 843 O O . ILE A 1 108 ? -12.070 -7.750 15.741 1.00 91.88 108 ILE A O 1
ATOM 847 N N . ILE A 1 109 ? -12.383 -5.635 16.436 1.00 90.94 109 ILE A N 1
ATOM 848 C CA . ILE A 1 109 ? -11.474 -5.050 15.442 1.00 90.94 109 ILE A CA 1
ATOM 849 C C . ILE A 1 109 ? -10.032 -5.488 15.723 1.00 90.94 109 ILE A C 1
ATOM 851 O O . ILE A 1 109 ? -9.305 -5.852 14.796 1.00 90.94 109 ILE A O 1
ATOM 855 N N . LEU A 1 110 ? -9.628 -5.518 16.993 1.00 91.56 110 LEU A N 1
ATOM 856 C CA . LEU A 1 110 ? -8.306 -5.961 17.414 1.00 91.56 110 LEU A CA 1
ATOM 857 C C . LEU A 1 110 ? -8.085 -7.441 17.115 1.00 91.56 110 LEU A C 1
ATOM 859 O O . LEU A 1 110 ? -7.001 -7.812 16.670 1.00 91.56 110 LEU A O 1
ATOM 863 N N . LEU A 1 111 ? -9.107 -8.275 17.323 1.00 93.69 111 LEU A N 1
ATOM 864 C CA . LEU A 1 111 ? -9.070 -9.684 16.952 1.00 93.69 111 LEU A CA 1
ATOM 865 C C . LEU A 1 111 ? -8.811 -9.831 15.453 1.00 93.69 111 LEU A C 1
ATOM 867 O O . LEU A 1 111 ? -7.888 -10.542 15.065 1.00 93.69 111 LEU A O 1
ATOM 871 N N . LEU A 1 112 ? -9.562 -9.111 14.618 1.00 92.94 112 LEU A N 1
ATOM 872 C CA . LEU A 1 112 ? -9.406 -9.169 13.166 1.00 92.94 112 LEU A CA 1
ATOM 873 C C . LEU A 1 112 ? -8.010 -8.695 12.729 1.00 92.94 112 LEU A C 1
ATOM 875 O O . LEU A 1 112 ? -7.346 -9.375 11.946 1.00 92.94 112 LEU A O 1
ATOM 879 N N . ILE A 1 113 ? -7.527 -7.580 13.287 1.00 92.69 113 ILE A N 1
ATOM 880 C CA . ILE A 1 113 ? -6.168 -7.067 13.057 1.00 92.69 113 ILE A CA 1
ATOM 881 C C . ILE A 1 113 ? -5.121 -8.110 13.452 1.00 92.69 113 ILE A C 1
ATOM 883 O O . ILE A 1 113 ? -4.231 -8.409 12.661 1.00 92.69 113 ILE A O 1
ATOM 887 N N . ASN A 1 114 ? -5.222 -8.689 14.648 1.00 93.19 114 ASN A N 1
ATOM 888 C CA . ASN A 1 114 ? -4.245 -9.653 15.149 1.00 93.19 114 ASN A CA 1
ATOM 889 C C . ASN A 1 114 ? -4.267 -10.964 14.352 1.00 93.19 114 ASN A C 1
ATOM 891 O O . ASN A 1 114 ? -3.205 -11.532 14.103 1.00 93.19 114 ASN A O 1
ATOM 895 N N . THR A 1 115 ? -5.437 -11.415 13.887 1.00 94.06 115 THR A N 1
ATOM 896 C CA . THR A 1 115 ? -5.554 -12.568 12.985 1.00 94.06 115 THR A CA 1
ATOM 897 C C . THR A 1 115 ? -4.829 -12.311 11.670 1.00 94.06 115 THR A C 1
ATOM 899 O O . THR A 1 115 ? -4.007 -13.131 11.268 1.00 94.06 115 THR A O 1
ATOM 902 N N . VAL A 1 116 ? -5.065 -11.172 11.014 1.00 92.06 116 VAL A N 1
ATOM 903 C CA . VAL A 1 116 ? -4.388 -10.865 9.743 1.00 92.06 116 VAL A CA 1
ATOM 904 C C . VAL A 1 116 ? -2.886 -10.656 9.956 1.00 92.06 116 VAL A C 1
ATOM 906 O O . VAL A 1 116 ? -2.086 -11.160 9.176 1.00 92.06 116 VAL A O 1
ATOM 909 N N . TRP A 1 117 ? -2.492 -9.983 11.039 1.00 91.75 117 TRP A N 1
ATOM 910 C CA . TRP A 1 117 ? -1.088 -9.691 11.349 1.00 91.75 117 TRP A CA 1
ATOM 911 C C . TRP A 1 117 ? -0.274 -10.930 11.748 1.00 91.75 117 TRP A C 1
ATOM 913 O O . TRP A 1 117 ? 0.947 -10.934 11.619 1.00 91.75 117 TRP A O 1
ATOM 923 N N . SER A 1 118 ? -0.937 -12.000 12.199 1.00 93.38 118 SER A N 1
ATOM 924 C CA . SER A 1 118 ? -0.281 -13.289 12.456 1.00 93.38 118 SER A CA 1
ATOM 925 C C . SER A 1 118 ? 0.212 -13.977 11.176 1.00 93.38 118 SER A C 1
ATOM 927 O O . SER A 1 118 ? 1.097 -14.832 11.233 1.00 93.38 118 SER A O 1
ATOM 929 N N . ILE A 1 119 ? -0.335 -13.595 10.016 1.00 93.69 119 ILE A N 1
ATOM 930 C CA . ILE A 1 119 ? 0.040 -14.140 8.715 1.00 93.69 119 ILE A CA 1
ATOM 931 C C . ILE A 1 119 ? 1.173 -13.283 8.133 1.00 93.69 119 ILE A C 1
ATOM 933 O O . ILE A 1 119 ? 0.997 -12.076 7.961 1.00 93.69 119 ILE A O 1
ATOM 937 N N . PRO A 1 120 ? 2.322 -13.875 7.753 1.00 93.25 120 PRO A N 1
ATOM 938 C CA . PRO A 1 120 ? 3.375 -13.149 7.053 1.00 93.25 120 PRO A CA 1
ATOM 939 C C . PRO A 1 120 ? 2.838 -12.432 5.806 1.00 93.25 120 PRO A C 1
ATOM 941 O O . PRO A 1 120 ? 2.275 -13.068 4.914 1.00 93.25 120 PRO A O 1
ATOM 944 N N . THR A 1 121 ? 3.057 -11.117 5.709 1.00 90.69 121 THR A N 1
ATOM 945 C CA . THR A 1 121 ? 2.477 -10.251 4.663 1.00 90.69 121 THR A CA 1
ATOM 946 C C . THR A 1 121 ? 2.725 -10.776 3.252 1.00 90.69 121 THR A C 1
ATOM 948 O O . THR A 1 121 ? 1.830 -10.754 2.411 1.00 90.69 121 THR A O 1
ATOM 951 N N . LEU A 1 122 ? 3.925 -11.310 2.996 1.00 92.44 122 LEU A N 1
ATOM 952 C CA . LEU A 1 122 ? 4.271 -11.904 1.703 1.00 92.44 122 LEU A CA 1
ATOM 953 C C . LEU A 1 122 ? 3.343 -13.069 1.342 1.00 92.44 122 LEU A C 1
ATOM 955 O O . LEU A 1 122 ? 2.890 -13.147 0.203 1.00 92.44 122 LEU A O 1
ATOM 959 N N . LEU A 1 123 ? 3.025 -13.944 2.302 1.00 94.88 123 LEU A N 1
ATOM 960 C CA . LEU A 1 123 ? 2.118 -15.071 2.079 1.00 94.88 123 LEU A CA 1
ATOM 961 C C . LEU A 1 123 ? 0.706 -14.584 1.757 1.00 94.88 123 LEU A C 1
ATOM 963 O O . LEU A 1 123 ? 0.076 -15.126 0.854 1.00 94.88 123 LEU A O 1
ATOM 967 N N . LEU A 1 124 ? 0.233 -13.538 2.438 1.00 92.50 124 LEU A N 1
ATOM 968 C CA . LEU A 1 124 ? -1.088 -12.965 2.184 1.00 92.50 124 LEU A CA 1
ATOM 969 C C . LEU A 1 124 ? -1.171 -12.327 0.788 1.00 92.50 124 LEU A C 1
ATOM 971 O O . LEU A 1 124 ? -2.117 -12.587 0.047 1.00 92.50 124 LEU A O 1
ATOM 975 N N . VAL A 1 125 ? -0.148 -11.560 0.389 1.00 92.00 125 VAL A N 1
ATOM 976 C CA . VAL A 1 125 ? -0.045 -10.997 -0.969 1.00 92.00 125 VAL A CA 1
ATOM 977 C C . VAL A 1 125 ? -0.067 -12.116 -2.010 1.00 92.00 125 VAL A C 1
ATOM 979 O O . VAL A 1 125 ? -0.832 -12.042 -2.973 1.00 92.00 125 VAL A O 1
ATOM 982 N N . PHE A 1 126 ? 0.730 -13.171 -1.818 1.00 92.75 126 PHE A N 1
ATOM 983 C CA . PHE A 1 126 ? 0.744 -14.308 -2.736 1.00 92.75 126 PHE A CA 1
ATOM 984 C C . PHE A 1 126 ? -0.603 -15.028 -2.788 1.00 92.75 126 PHE A C 1
ATOM 986 O O . PHE A 1 126 ? -1.061 -15.339 -3.883 1.00 92.75 126 PHE A O 1
ATOM 993 N N . ALA A 1 127 ? -1.264 -15.246 -1.650 1.00 93.44 127 ALA A N 1
ATOM 994 C CA . ALA A 1 127 ? -2.582 -15.870 -1.604 1.00 93.44 127 ALA A CA 1
ATOM 995 C C . ALA A 1 127 ? -3.615 -15.077 -2.421 1.00 93.44 127 ALA A C 1
ATOM 997 O O . ALA A 1 127 ? -4.330 -15.663 -3.231 1.00 93.44 127 ALA A O 1
ATOM 998 N N . ILE A 1 128 ? -3.644 -13.746 -2.283 1.00 92.56 128 ILE A N 1
ATOM 999 C CA . ILE A 1 128 ? -4.554 -12.877 -3.047 1.00 92.56 128 ILE A CA 1
ATOM 1000 C C . ILE A 1 128 ? -4.237 -12.936 -4.545 1.00 92.56 128 ILE A C 1
ATOM 1002 O O . ILE A 1 128 ? -5.141 -13.096 -5.363 1.00 92.56 128 ILE A O 1
ATOM 1006 N N . VAL A 1 129 ? -2.959 -12.835 -4.922 1.00 92.62 129 VAL A N 1
ATOM 1007 C CA . VAL A 1 129 ? -2.546 -12.884 -6.334 1.00 92.62 129 VAL A CA 1
ATOM 1008 C C . VAL A 1 129 ? -2.868 -14.244 -6.959 1.00 92.62 129 VAL A C 1
ATOM 1010 O O . VAL A 1 129 ? -3.322 -14.303 -8.098 1.00 92.62 129 VAL A O 1
ATOM 1013 N N . LEU A 1 130 ? -2.680 -15.344 -6.230 1.00 93.69 130 LEU A N 1
ATOM 1014 C CA . LEU A 1 130 ? -3.026 -16.680 -6.717 1.00 93.69 130 LEU A CA 1
ATOM 1015 C C . LEU A 1 130 ? -4.542 -16.876 -6.841 1.00 93.69 130 LEU A C 1
ATOM 1017 O O . LEU A 1 130 ? -4.986 -17.490 -7.807 1.00 93.69 130 LEU A O 1
ATOM 1021 N N . ALA A 1 131 ? -5.327 -16.330 -5.909 1.00 93.81 131 ALA A N 1
ATOM 1022 C CA . ALA A 1 131 ? -6.782 -16.449 -5.914 1.00 93.81 131 ALA A CA 1
ATOM 1023 C C . ALA A 1 131 ? -7.452 -15.619 -7.024 1.00 93.81 131 ALA A C 1
ATOM 1025 O O . ALA A 1 131 ? -8.365 -16.104 -7.687 1.00 93.81 131 ALA A O 1
ATOM 1026 N N . LEU A 1 132 ? -7.008 -14.374 -7.235 1.00 91.88 132 LEU A N 1
ATOM 1027 C CA . LEU A 1 132 ? -7.604 -13.453 -8.215 1.00 91.88 132 LEU A CA 1
ATOM 1028 C C . LEU A 1 132 ? -6.953 -13.555 -9.607 1.00 91.88 132 LEU A C 1
ATOM 1030 O O . LEU A 1 132 ? -7.513 -13.071 -10.590 1.00 91.88 132 LEU A O 1
ATOM 1034 N N . GLY A 1 133 ? -5.782 -14.186 -9.711 1.00 88.38 133 GLY A N 1
ATOM 1035 C CA . GLY A 1 133 ? -5.065 -14.402 -10.963 1.00 88.38 133 GLY A CA 1
ATOM 1036 C C . GLY A 1 133 ? -4.042 -13.313 -11.303 1.00 88.38 133 GLY A C 1
ATOM 1037 O O . GLY A 1 133 ? -3.528 -12.582 -10.457 1.00 88.38 133 GLY A O 1
ATOM 1038 N N . ARG A 1 134 ? -3.683 -13.223 -12.589 1.00 84.44 134 ARG A N 1
ATOM 1039 C CA . ARG A 1 134 ? -2.602 -12.345 -13.066 1.00 84.44 134 ARG A CA 1
ATOM 1040 C C . ARG A 1 134 ? -3.145 -11.023 -13.590 1.00 84.44 134 ARG A C 1
ATOM 1042 O O . ARG A 1 134 ? -3.944 -10.998 -14.518 1.00 84.44 134 ARG A O 1
ATOM 1049 N N . GLY A 1 135 ? -2.631 -9.920 -13.058 1.00 87.50 135 GLY A N 1
ATOM 1050 C CA . GLY A 1 135 ? -2.945 -8.585 -13.547 1.00 87.50 135 GLY A CA 1
ATOM 1051 C C . GLY A 1 135 ? -2.267 -7.513 -12.713 1.00 87.50 135 GLY A C 1
ATOM 1052 O O . GLY A 1 135 ? -2.121 -7.656 -11.502 1.00 87.50 135 GLY A O 1
ATOM 1053 N N . ILE A 1 136 ? -1.874 -6.418 -13.364 1.00 83.94 136 ILE A N 1
ATOM 1054 C CA . ILE A 1 136 ? -1.237 -5.287 -12.682 1.00 83.94 136 ILE A CA 1
ATOM 1055 C C . ILE A 1 136 ? -2.215 -4.712 -11.631 1.00 83.94 136 ILE A C 1
ATOM 1057 O O . ILE A 1 136 ? -1.827 -4.491 -10.492 1.00 83.94 136 ILE A O 1
ATOM 1061 N N . GLY A 1 137 ? -3.512 -4.639 -11.968 1.00 87.00 137 GLY A N 1
ATOM 1062 C CA . GLY A 1 137 ? -4.597 -4.241 -11.058 1.00 87.00 137 GLY A CA 1
ATOM 1063 C C . GLY A 1 137 ? -4.724 -5.079 -9.782 1.00 87.00 137 GLY A C 1
ATOM 1064 O O . GLY A 1 137 ? -4.971 -4.546 -8.705 1.00 87.00 137 GLY A O 1
ATOM 1065 N N . ILE A 1 138 ? -4.513 -6.391 -9.889 1.00 90.38 138 ILE A N 1
ATOM 1066 C CA . ILE A 1 138 ? -4.659 -7.329 -8.767 1.00 90.38 138 ILE A CA 1
ATOM 1067 C C . ILE A 1 138 ? -3.531 -7.128 -7.759 1.00 90.38 138 ILE A C 1
ATOM 1069 O O . ILE A 1 138 ? -3.768 -7.155 -6.556 1.00 90.38 138 ILE A O 1
ATOM 1073 N N . ILE A 1 139 ? -2.319 -6.847 -8.245 1.00 87.62 139 ILE A N 1
ATOM 1074 C CA . ILE A 1 139 ? -1.181 -6.510 -7.385 1.00 87.62 139 ILE A CA 1
ATOM 1075 C C . ILE A 1 139 ? -1.493 -5.240 -6.578 1.00 87.62 139 ILE A C 1
ATOM 1077 O O . ILE A 1 139 ? -1.152 -5.173 -5.400 1.00 87.62 139 ILE A O 1
ATOM 1081 N N . PHE A 1 140 ? -2.190 -4.262 -7.170 1.00 87.19 140 PHE A N 1
ATOM 1082 C CA . PHE A 1 140 ? -2.571 -3.023 -6.474 1.00 87.19 140 PHE A CA 1
ATOM 1083 C C . PHE A 1 140 ? -3.516 -3.311 -5.318 1.00 87.19 140 PHE A C 1
ATOM 1085 O O . PHE A 1 140 ? -3.304 -2.830 -4.205 1.00 87.19 140 PHE A O 1
ATOM 1092 N N . LEU A 1 141 ? -4.542 -4.117 -5.595 1.00 88.88 141 LEU A N 1
ATOM 1093 C CA . LEU A 1 141 ? -5.537 -4.495 -4.607 1.00 88.88 141 LEU A CA 1
ATOM 1094 C C . LEU A 1 141 ? -4.905 -5.332 -3.494 1.00 88.88 141 LEU A C 1
ATOM 1096 O O . LEU A 1 141 ? -5.147 -5.057 -2.326 1.00 88.88 141 LEU A O 1
ATOM 1100 N N . ALA A 1 142 ? -4.053 -6.299 -3.843 1.00 91.19 142 ALA A N 1
ATOM 1101 C CA . ALA A 1 142 ? -3.363 -7.145 -2.878 1.00 91.19 142 ALA A CA 1
ATOM 1102 C C . ALA A 1 142 ? -2.500 -6.313 -1.924 1.00 91.19 142 ALA A C 1
ATOM 1104 O O . ALA A 1 142 ? -2.651 -6.418 -0.712 1.00 91.19 142 ALA A O 1
ATOM 1105 N N . VAL A 1 143 ? -1.645 -5.435 -2.457 1.00 89.56 143 VAL A N 1
ATOM 1106 C CA . VAL A 1 143 ? -0.773 -4.594 -1.628 1.00 89.56 143 VAL A CA 1
ATOM 1107 C C . VAL A 1 143 ? -1.597 -3.616 -0.782 1.00 89.56 143 VAL A C 1
ATOM 1109 O O . VAL A 1 143 ? -1.389 -3.547 0.428 1.00 89.56 143 VAL A O 1
ATOM 1112 N N . GLY A 1 144 ? -2.593 -2.936 -1.358 1.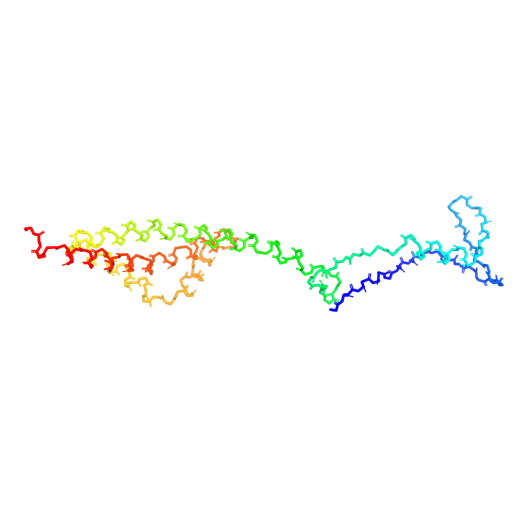00 89.44 144 GLY A N 1
ATOM 1113 C CA . GLY A 1 144 ? -3.469 -2.025 -0.609 1.00 89.44 144 GLY A CA 1
ATOM 1114 C C . GLY A 1 144 ? -4.236 -2.717 0.528 1.00 89.44 144 GLY A C 1
ATOM 1115 O O . GLY A 1 144 ? -4.257 -2.218 1.651 1.00 89.44 144 GLY A O 1
ATOM 1116 N N . LEU A 1 145 ? -4.791 -3.908 0.272 1.00 89.25 145 LEU A N 1
ATOM 1117 C CA . LEU A 1 145 ? -5.493 -4.727 1.270 1.00 89.25 145 LEU A CA 1
ATOM 1118 C C . LEU A 1 145 ? -4.568 -5.395 2.293 1.00 89.25 145 LEU A C 1
ATOM 1120 O O . LEU A 1 145 ? -5.049 -5.916 3.293 1.00 89.25 145 LEU A O 1
ATOM 1124 N N . THR A 1 146 ? -3.258 -5.401 2.079 1.00 91.12 146 THR A N 1
ATOM 1125 C CA . THR A 1 146 ? -2.315 -5.881 3.100 1.00 91.12 146 THR A CA 1
ATOM 1126 C C . THR A 1 146 ? -1.851 -4.762 4.025 1.00 91.12 146 THR A C 1
ATOM 1128 O O . THR A 1 146 ? -1.642 -5.001 5.209 1.00 91.12 146 THR A O 1
ATOM 1131 N N . MET A 1 147 ? -1.746 -3.530 3.517 1.00 91.31 147 MET A N 1
ATOM 1132 C CA . MET A 1 147 ? -1.196 -2.400 4.274 1.00 91.31 147 MET A CA 1
ATOM 1133 C C . MET A 1 147 ? -2.191 -1.748 5.246 1.00 91.31 147 MET A C 1
ATOM 1135 O O . MET A 1 147 ? -1.757 -1.050 6.162 1.00 91.31 147 MET A O 1
ATOM 1139 N N . TRP A 1 148 ? -3.506 -1.944 5.084 1.00 92.56 148 TRP A N 1
ATOM 1140 C CA . TRP A 1 148 ? -4.496 -1.253 5.931 1.00 92.56 148 TRP A CA 1
ATOM 1141 C C . TRP A 1 148 ? -4.396 -1.649 7.409 1.00 92.56 148 TRP A C 1
ATOM 1143 O O . TRP A 1 148 ? -4.745 -0.844 8.267 1.00 92.56 148 TRP A O 1
ATOM 1153 N N . VAL A 1 149 ? -3.905 -2.856 7.716 1.00 92.19 149 VAL A N 1
ATOM 1154 C CA . VAL A 1 149 ? -3.764 -3.368 9.090 1.00 92.19 149 VAL A CA 1
ATOM 1155 C C . VAL A 1 149 ? -2.752 -2.542 9.881 1.00 92.19 149 VAL A C 1
ATOM 1157 O O . VAL A 1 149 ? -3.032 -2.129 11.009 1.00 92.19 149 VAL A O 1
ATOM 1160 N N . ASP A 1 150 ? -1.600 -2.252 9.272 1.00 92.00 150 ASP A N 1
ATOM 1161 C CA . ASP A 1 150 ? -0.552 -1.438 9.890 1.00 92.00 150 ASP A CA 1
A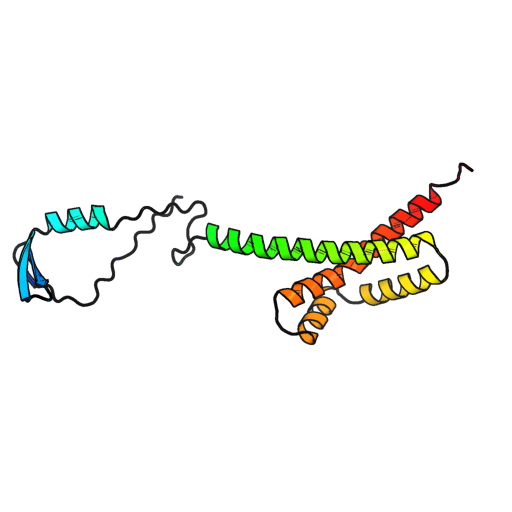TOM 1162 C C . ASP A 1 150 ? -1.052 -0.006 10.115 1.00 92.00 150 ASP A C 1
ATOM 1164 O O . ASP A 1 150 ? -0.909 0.548 11.207 1.00 92.00 150 ASP A O 1
ATOM 1168 N N . VAL A 1 151 ? -1.722 0.568 9.109 1.00 93.38 151 VAL A N 1
ATOM 1169 C CA . VAL A 1 151 ? -2.322 1.906 9.201 1.00 93.38 151 VAL A CA 1
ATOM 1170 C C . VAL A 1 151 ? -3.389 1.957 10.299 1.00 93.38 151 VAL A C 1
ATOM 1172 O O . VAL A 1 151 ? -3.363 2.864 11.128 1.00 93.38 151 VAL A O 1
ATOM 1175 N N . ALA A 1 152 ? -4.298 0.980 10.352 1.00 93.69 152 ALA A N 1
ATOM 1176 C CA . ALA A 1 152 ? -5.365 0.923 11.348 1.00 93.69 152 ALA A CA 1
ATOM 1177 C C . ALA A 1 152 ? -4.814 0.883 12.775 1.00 93.69 152 ALA A C 1
ATOM 1179 O O . ALA A 1 152 ? -5.311 1.591 13.651 1.00 93.69 152 ALA A O 1
ATOM 1180 N N . ARG A 1 153 ? -3.753 0.100 13.009 1.00 91.12 153 ARG A N 1
ATOM 1181 C CA . ARG A 1 153 ? -3.104 0.005 14.320 1.00 91.12 153 ARG A CA 1
ATOM 1182 C C . ARG A 1 153 ? -2.439 1.321 14.727 1.00 91.12 153 ARG A C 1
ATOM 1184 O O . ARG A 1 153 ? -2.576 1.726 15.881 1.00 91.12 153 ARG A O 1
ATOM 1191 N N . VAL A 1 154 ? -1.760 1.994 13.794 1.00 93.81 154 VAL A N 1
ATOM 1192 C CA . VAL A 1 154 ? -1.153 3.310 14.047 1.00 93.81 154 VAL A CA 1
ATOM 1193 C C . VAL A 1 154 ? -2.230 4.333 14.403 1.00 93.81 154 VAL A C 1
ATOM 1195 O O . VAL A 1 154 ? -2.122 4.983 15.439 1.00 93.81 154 VAL A O 1
ATOM 1198 N N . ILE A 1 155 ? -3.296 4.440 13.603 1.00 94.25 155 ILE A N 1
ATOM 1199 C CA . ILE A 1 155 ? -4.384 5.398 13.847 1.00 94.25 155 ILE A CA 1
ATOM 1200 C C . ILE A 1 155 ? -5.105 5.106 15.163 1.00 94.25 155 ILE A C 1
ATOM 1202 O O . ILE A 1 155 ? -5.340 6.032 15.932 1.00 94.25 155 ILE A O 1
ATOM 1206 N N . ARG A 1 156 ? -5.391 3.836 15.476 1.00 91.12 156 ARG A N 1
ATOM 1207 C CA . ARG A 1 156 ? -5.967 3.448 16.772 1.00 91.12 156 ARG A CA 1
ATOM 1208 C C . ARG A 1 156 ? -5.109 3.946 17.935 1.00 91.12 156 ARG A C 1
ATOM 1210 O O . ARG A 1 156 ? -5.650 4.520 18.873 1.00 91.12 156 ARG A O 1
ATOM 1217 N N . GLY A 1 157 ? -3.787 3.767 17.860 1.00 90.62 157 GLY A N 1
ATOM 1218 C CA . GLY A 1 157 ? -2.857 4.265 18.877 1.00 90.62 157 GLY A CA 1
ATOM 1219 C C . GLY A 1 157 ? -2.890 5.789 19.017 1.00 90.62 157 GLY A C 1
ATOM 1220 O O . GLY A 1 157 ? -2.918 6.295 20.133 1.00 90.62 157 GLY A O 1
ATOM 1221 N N . GLN A 1 158 ? -2.967 6.517 17.898 1.00 92.12 158 GLN A N 1
ATOM 1222 C CA . GLN A 1 158 ? -3.104 7.978 17.910 1.00 92.12 158 GLN A CA 1
ATOM 1223 C C . GLN A 1 158 ? -4.424 8.428 18.545 1.00 92.12 158 GLN A C 1
ATOM 1225 O O . GLN A 1 158 ? -4.428 9.350 19.352 1.00 92.12 158 GLN A O 1
ATOM 1230 N N . VAL A 1 159 ? -5.540 7.769 18.221 1.00 90.12 159 VAL A N 1
ATOM 1231 C CA . VAL A 1 159 ? -6.861 8.108 18.773 1.00 90.12 159 VAL A CA 1
ATOM 1232 C C . VAL A 1 159 ? -6.945 7.781 20.264 1.00 90.12 159 VAL A C 1
ATOM 1234 O O . VAL A 1 159 ? -7.469 8.587 21.026 1.00 90.12 159 VAL A O 1
ATOM 1237 N N . MET A 1 160 ? -6.395 6.643 20.698 1.00 87.00 160 MET A N 1
ATOM 1238 C CA . MET A 1 160 ? -6.313 6.295 22.120 1.00 87.00 160 MET A CA 1
ATOM 1239 C C . MET A 1 160 ? -5.457 7.295 22.899 1.00 87.00 160 MET A C 1
ATOM 1241 O O . MET A 1 160 ? -5.898 7.780 23.935 1.00 87.00 160 MET A O 1
ATOM 1245 N N . ALA A 1 161 ? -4.289 7.672 22.367 1.00 87.25 161 ALA A N 1
ATOM 1246 C CA . ALA A 1 161 ? -3.457 8.707 22.972 1.00 87.25 161 ALA A CA 1
ATOM 1247 C C . ALA A 1 161 ? -4.216 10.038 23.075 1.00 87.25 161 ALA A C 1
ATOM 1249 O O . ALA A 1 161 ? -4.233 10.655 24.132 1.00 87.25 161 ALA A O 1
ATOM 1250 N N . LEU A 1 162 ? -4.915 10.461 22.016 1.00 86.56 162 LEU A N 1
ATOM 1251 C CA . LEU A 1 162 ? -5.721 11.686 22.046 1.00 86.56 162 LEU A CA 1
ATOM 1252 C C . LEU A 1 162 ? -6.839 11.633 23.094 1.00 86.56 162 LEU A C 1
ATOM 1254 O O . LEU A 1 162 ? -7.132 12.648 23.721 1.00 86.56 162 LEU A O 1
ATOM 1258 N N . LYS A 1 163 ? -7.438 10.456 23.299 1.00 80.56 163 LYS A N 1
ATOM 1259 C CA . LYS A 1 163 ? -8.463 10.222 24.319 1.00 80.56 163 LYS A CA 1
ATOM 1260 C C . LYS A 1 163 ? -7.907 10.308 25.743 1.00 80.56 163 LYS A C 1
ATOM 1262 O O . LYS A 1 163 ? -8.620 10.782 26.613 1.00 80.56 163 LYS A O 1
ATOM 1267 N N . GLU A 1 164 ? -6.676 9.856 25.982 1.00 76.88 164 GLU A N 1
ATOM 1268 C CA . GLU A 1 164 ? -6.011 9.960 27.293 1.00 76.88 164 GLU A CA 1
ATOM 1269 C C . GLU A 1 164 ? -5.474 11.372 27.576 1.00 76.88 164 GLU A C 1
ATOM 1271 O O . GLU A 1 164 ? -5.422 11.791 28.729 1.00 76.88 164 GLU A O 1
ATOM 1276 N N . ILE A 1 165 ? -5.070 12.110 26.534 1.00 77.00 165 ILE A N 1
ATOM 1277 C CA . ILE A 1 165 ? -4.563 13.488 26.660 1.00 77.00 165 ILE A CA 1
ATOM 1278 C C . ILE A 1 165 ? -5.712 14.479 26.894 1.00 77.00 165 ILE A C 1
ATOM 1280 O O . ILE A 1 165 ? -5.526 15.495 27.566 1.00 77.00 165 ILE A O 1
ATOM 1284 N N . GLN A 1 166 ? -6.910 14.202 26.372 1.00 61.06 166 GLN A N 1
ATOM 1285 C CA . GLN A 1 166 ? -8.098 14.932 26.793 1.00 61.06 166 GLN A CA 1
ATOM 1286 C C . GLN A 1 166 ? -8.453 14.513 28.233 1.00 61.06 166 GLN A C 1
ATOM 1288 O O . GLN A 1 166 ? -8.777 13.357 28.475 1.00 61.06 166 GLN A O 1
ATOM 1293 N N . PHE A 1 167 ? -8.438 15.481 29.157 1.00 56.75 167 PHE A N 1
ATOM 1294 C CA . PHE A 1 167 ? -9.041 15.439 30.505 1.00 56.75 167 PHE A CA 1
ATOM 1295 C C . PHE A 1 167 ? -8.138 15.176 31.731 1.00 56.75 167 PHE A C 1
ATOM 1297 O O . PHE A 1 167 ? -8.463 14.381 32.609 1.00 56.75 167 PHE A O 1
ATOM 1304 N N . VAL A 1 168 ? -7.107 16.012 31.907 1.00 51.75 168 VAL A N 1
A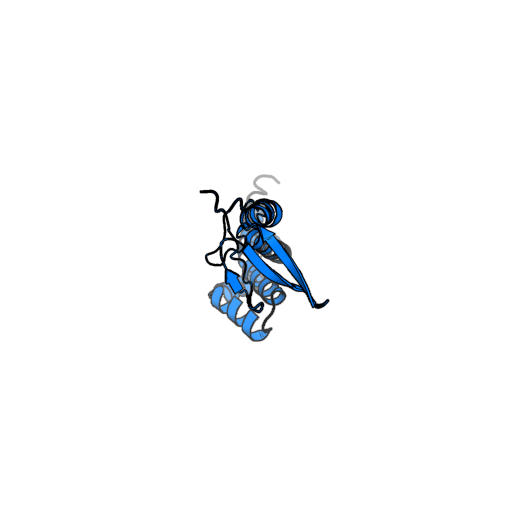TOM 1305 C CA . VAL A 1 168 ? -7.014 16.771 33.182 1.00 51.75 168 VAL A CA 1
ATOM 1306 C C . VAL A 1 168 ? -7.925 18.022 33.158 1.00 51.75 168 VAL A C 1
ATOM 1308 O O . VAL A 1 168 ? -8.173 18.623 34.195 1.00 51.75 168 VAL A O 1
ATOM 1311 N N . GLU A 1 169 ? -8.508 18.392 32.013 1.00 53.84 169 GLU A N 1
ATOM 1312 C CA . GLU A 1 169 ? -9.353 19.588 31.859 1.00 53.84 169 GLU A CA 1
ATOM 1313 C C . GLU A 1 169 ? -10.733 19.288 31.248 1.00 53.84 169 GLU A C 1
ATOM 1315 O O . GLU A 1 169 ? -10.909 19.409 30.036 1.00 53.84 169 GLU A O 1
ATOM 1320 N N . ALA A 1 170 ? -11.688 18.864 32.085 1.00 39.97 170 ALA A N 1
ATOM 1321 C CA . ALA A 1 170 ? -13.105 19.284 32.114 1.00 39.97 170 ALA A CA 1
ATOM 1322 C C . ALA A 1 170 ? -13.871 18.473 33.170 1.00 39.97 170 ALA A C 1
ATOM 1324 O O . ALA A 1 170 ? -13.970 17.236 33.009 1.00 39.97 170 ALA A O 1
#

pLDDT: mean 75.8, std 19.17, range [36.53, 94.88]

Secondary structure (DSSP, 8-state):
------------S---EEETTEEEEE-TT--EEEEEHHHHHHHHHHHS------TT-B-TTS-BHHHHHHHHHHHHHHHHHHHHHHHHHHHHHHHHHHHHH-THHHHHHHHHHHHHHTS-HHHHHHHHHHHH-S-HHHHHHHHHHHHHHHHHHHHHHHHHHHHHHS-S--